Protein AF-A0A7C4J6X4-F1 (afdb_monomer)

Structure (mmCIF, N/CA/C/O backbone):
data_AF-A0A7C4J6X4-F1
#
_entry.id   AF-A0A7C4J6X4-F1
#
loop_
_atom_site.group_PDB
_atom_site.id
_atom_site.type_symbol
_atom_site.label_atom_id
_atom_site.label_alt_id
_atom_site.label_comp_id
_atom_site.label_asym_id
_atom_site.label_entity_id
_atom_site.label_seq_id
_atom_site.pdbx_PDB_ins_code
_atom_site.Cartn_x
_atom_site.Cartn_y
_atom_site.Cartn_z
_atom_site.occupancy
_atom_site.B_iso_or_equiv
_atom_site.auth_seq_id
_atom_site.auth_comp_id
_atom_site.auth_asym_id
_atom_site.auth_atom_id
_atom_site.pdbx_PDB_model_num
ATOM 1 N N . MET A 1 1 ? 36.862 -16.140 74.277 1.00 48.12 1 MET A N 1
ATOM 2 C CA . MET A 1 1 ? 36.124 -15.724 75.495 1.00 48.12 1 MET A CA 1
ATOM 3 C C . MET A 1 1 ? 34.674 -16.189 75.385 1.00 48.12 1 MET A C 1
ATOM 5 O O . MET A 1 1 ? 34.263 -16.569 74.295 1.00 48.12 1 MET A O 1
ATOM 9 N N . LEU A 1 2 ? 33.972 -16.296 76.516 1.00 37.56 2 LEU A N 1
ATOM 10 C CA . LEU A 1 2 ? 32.759 -17.112 76.681 1.00 37.56 2 LEU A CA 1
ATOM 11 C C . LEU A 1 2 ? 31.462 -16.404 76.214 1.00 37.56 2 LEU A C 1
ATOM 13 O O . LEU A 1 2 ? 31.442 -15.190 76.043 1.00 37.56 2 LEU A O 1
ATOM 17 N N . ARG A 1 3 ? 30.404 -17.191 75.966 1.00 48.12 3 ARG A N 1
ATOM 18 C CA . ARG A 1 3 ? 29.074 -16.769 75.466 1.00 48.12 3 ARG A CA 1
ATOM 19 C C . ARG A 1 3 ? 28.122 -16.284 76.592 1.00 48.12 3 ARG A C 1
ATOM 21 O O . ARG A 1 3 ? 28.462 -16.440 77.758 1.00 48.12 3 ARG A O 1
ATOM 28 N N . LEU A 1 4 ? 26.887 -15.902 76.194 1.00 49.16 4 LEU A N 1
ATOM 29 C CA . LEU A 1 4 ? 25.691 -15.536 77.006 1.00 49.16 4 LEU A CA 1
ATOM 30 C C . LEU A 1 4 ? 25.797 -14.129 77.653 1.00 49.16 4 LEU A C 1
ATOM 32 O O . LEU A 1 4 ? 26.896 -13.705 77.964 1.00 49.16 4 LEU A O 1
ATOM 36 N N . THR A 1 5 ? 24.763 -13.310 77.910 1.00 51.22 5 THR A N 1
ATOM 37 C CA . THR A 1 5 ? 23.318 -13.210 77.547 1.00 51.22 5 THR A CA 1
ATOM 38 C C . THR A 1 5 ? 22.905 -11.717 77.748 1.00 51.22 5 THR A C 1
ATOM 40 O O . THR A 1 5 ? 23.719 -10.949 78.244 1.00 51.22 5 THR A O 1
ATOM 43 N N . SER A 1 6 ? 21.719 -11.181 77.415 1.00 45.91 6 SER A N 1
ATOM 44 C CA . SER A 1 6 ? 20.404 -11.781 77.132 1.00 45.91 6 SER A CA 1
ATOM 45 C C . SER A 1 6 ? 19.547 -10.959 76.136 1.00 45.91 6 SER A C 1
ATOM 47 O O . SER A 1 6 ? 20.017 -10.031 75.488 1.00 45.91 6 SER A O 1
ATOM 49 N N . ARG A 1 7 ? 18.270 -11.340 76.028 1.00 57.41 7 ARG A N 1
ATOM 50 C CA . ARG A 1 7 ? 17.170 -10.809 75.206 1.00 57.41 7 ARG A CA 1
ATOM 51 C C . ARG A 1 7 ? 16.476 -9.619 75.891 1.00 57.41 7 ARG A C 1
ATOM 53 O O . ARG A 1 7 ? 16.177 -9.721 77.076 1.00 57.41 7 ARG A O 1
ATOM 60 N N . TRP A 1 8 ? 16.078 -8.596 75.132 1.00 53.00 8 TRP A N 1
ATOM 61 C CA . TRP A 1 8 ? 14.917 -7.758 75.468 1.00 53.00 8 TRP A CA 1
ATOM 62 C C . TRP A 1 8 ? 13.900 -7.823 74.328 1.00 53.00 8 TRP A C 1
ATOM 64 O O . TRP A 1 8 ? 14.254 -7.709 73.156 1.00 53.00 8 TRP A O 1
ATOM 74 N N . LEU A 1 9 ? 12.640 -8.071 74.687 1.00 55.97 9 LEU A N 1
ATOM 75 C CA . LEU A 1 9 ? 11.499 -8.022 73.777 1.00 55.97 9 LEU A CA 1
ATOM 76 C C . LEU A 1 9 ? 11.205 -6.558 73.428 1.00 55.97 9 LEU A C 1
ATOM 78 O O . LEU A 1 9 ? 11.027 -5.746 74.333 1.00 55.97 9 LEU A O 1
ATOM 82 N N . ALA A 1 10 ? 11.062 -6.252 72.141 1.00 55.88 10 ALA A N 1
ATOM 83 C CA . ALA A 1 10 ? 10.363 -5.060 71.675 1.00 55.88 10 ALA A CA 1
ATOM 84 C C . ALA A 1 10 ? 9.203 -5.504 70.776 1.00 55.88 10 ALA A C 1
ATOM 86 O O . ALA A 1 10 ? 9.362 -6.360 69.905 1.00 55.88 10 ALA A O 1
ATOM 87 N N . LEU A 1 11 ? 8.018 -4.984 71.089 1.00 53.00 11 LEU A N 1
ATOM 88 C CA . LEU A 1 11 ? 6.724 -5.445 70.595 1.00 53.00 11 LEU A CA 1
ATOM 89 C C . LEU A 1 11 ? 6.493 -5.037 69.128 1.00 53.00 1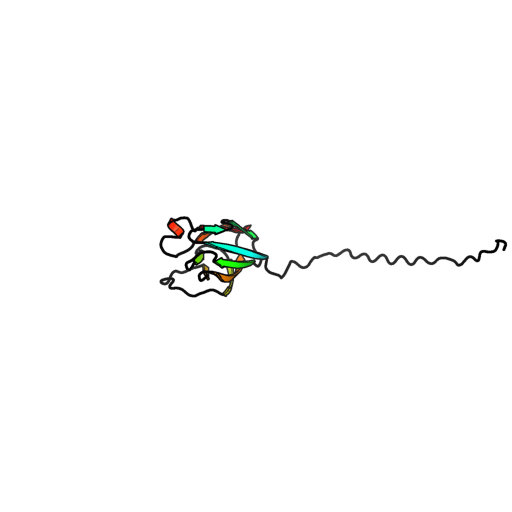1 LEU A C 1
ATOM 91 O O . LEU A 1 11 ? 7.015 -4.027 68.663 1.00 53.00 11 LEU A O 1
ATOM 95 N N . ALA A 1 12 ? 5.702 -5.825 68.402 1.00 53.97 12 ALA A N 1
ATOM 96 C CA . ALA A 1 12 ? 5.418 -5.591 66.990 1.00 53.97 12 ALA A CA 1
ATOM 97 C C . ALA A 1 12 ? 4.494 -4.385 66.743 1.00 53.97 12 ALA A C 1
ATOM 99 O O . ALA A 1 12 ? 3.557 -4.150 67.503 1.00 53.97 12 ALA A O 1
ATOM 100 N N . LEU A 1 13 ? 4.653 -3.750 65.577 1.00 49.59 13 LEU A N 1
ATOM 101 C CA . LEU A 1 13 ? 3.512 -3.225 64.828 1.00 49.59 13 LEU A CA 1
ATOM 102 C C . LEU A 1 13 ? 3.733 -3.432 63.323 1.00 49.59 13 LEU A C 1
ATOM 104 O O . LEU A 1 13 ? 4.423 -2.663 62.658 1.00 49.59 13 LEU A O 1
ATOM 108 N N . VAL A 1 14 ? 3.144 -4.501 62.785 1.00 55.88 14 VAL A N 1
ATOM 109 C CA . VAL A 1 14 ? 3.072 -4.728 61.337 1.00 55.88 14 VAL A CA 1
ATOM 110 C C . VAL A 1 14 ? 1.959 -3.842 60.785 1.00 55.88 14 VAL A C 1
ATOM 112 O O . VAL A 1 14 ? 0.784 -4.181 60.898 1.00 55.88 14 VAL A O 1
ATOM 115 N N . VAL A 1 15 ? 2.317 -2.708 60.182 1.00 56.66 15 VAL A N 1
ATOM 116 C CA . VAL A 1 15 ? 1.369 -1.907 59.397 1.00 56.66 15 VAL A CA 1
ATOM 117 C C . VAL A 1 15 ? 1.366 -2.443 57.968 1.00 56.66 15 VAL A C 1
ATOM 119 O O . VAL A 1 15 ? 2.163 -2.038 57.124 1.00 56.66 15 VAL A O 1
ATOM 122 N N . ALA A 1 16 ? 0.473 -3.396 57.707 1.00 56.38 16 ALA A N 1
ATOM 123 C CA . ALA A 1 16 ? 0.231 -3.909 56.367 1.00 56.38 16 ALA A CA 1
ATOM 124 C C . ALA A 1 16 ? -0.536 -2.866 55.535 1.00 56.38 16 ALA A C 1
ATOM 126 O O . ALA A 1 16 ? -1.764 -2.820 55.554 1.00 56.38 16 ALA A O 1
ATOM 127 N N . PHE A 1 17 ? 0.188 -2.027 54.789 1.00 55.72 17 PHE A N 1
ATOM 128 C CA . PHE A 1 17 ? -0.412 -1.154 53.778 1.00 55.72 17 PHE A CA 1
ATOM 129 C C . PHE A 1 17 ? -0.794 -1.976 52.539 1.00 55.72 17 PHE A C 1
ATOM 131 O O . PHE A 1 17 ? -0.039 -2.090 51.574 1.00 55.72 17 PHE A O 1
ATOM 138 N N . THR A 1 18 ? -1.988 -2.566 52.558 1.00 58.34 18 THR A N 1
ATOM 139 C CA . THR A 1 18 ? -2.586 -3.195 51.376 1.00 58.34 18 THR A CA 1
ATOM 140 C C . THR A 1 18 ? -3.087 -2.117 50.417 1.00 58.34 18 THR A C 1
ATOM 142 O O . THR A 1 18 ? -4.263 -1.751 50.444 1.00 58.34 18 THR A O 1
ATOM 145 N N . LEU A 1 19 ? -2.207 -1.598 49.553 1.00 59.91 19 LEU A N 1
ATOM 146 C CA . LEU A 1 19 ? -2.646 -0.816 48.397 1.00 59.91 19 LEU A CA 1
ATOM 147 C C . LEU A 1 19 ? -3.357 -1.750 47.413 1.00 59.91 19 LEU A C 1
ATOM 149 O O . LEU A 1 19 ? -2.733 -2.412 46.585 1.00 59.91 19 LEU A O 1
ATOM 153 N N . ALA A 1 20 ? -4.685 -1.776 47.499 1.00 63.91 20 ALA A N 1
ATOM 154 C CA . ALA A 1 20 ? -5.549 -2.381 46.499 1.00 63.91 20 ALA A CA 1
ATOM 155 C C . ALA A 1 20 ? -5.539 -1.533 45.212 1.00 63.91 20 ALA A C 1
ATOM 157 O O . ALA A 1 20 ? -6.487 -0.810 44.918 1.00 63.91 20 ALA A O 1
ATOM 158 N N . ALA A 1 21 ? -4.463 -1.630 44.430 1.00 52.66 21 ALA A N 1
ATOM 159 C CA . ALA A 1 21 ? -4.368 -1.059 43.087 1.00 52.66 21 ALA A CA 1
ATOM 160 C C . ALA A 1 21 ? -5.137 -1.925 42.065 1.00 52.66 21 ALA A C 1
ATOM 162 O O . ALA A 1 21 ? -4.578 -2.416 41.086 1.00 52.66 21 ALA A O 1
ATOM 163 N N . CYS A 1 22 ? -6.431 -2.147 42.312 1.00 64.69 22 CYS A N 1
ATOM 164 C CA . CYS A 1 22 ? -7.330 -2.789 41.360 1.00 64.69 22 CYS A CA 1
ATOM 165 C C . CYS A 1 22 ? -8.032 -1.700 40.541 1.00 64.69 22 CYS A C 1
ATOM 167 O O . CYS A 1 22 ? -8.857 -0.957 41.064 1.00 64.69 22 CYS A O 1
ATOM 169 N N . GLY A 1 23 ? -7.653 -1.569 39.272 1.00 58.50 23 GLY A N 1
ATOM 170 C CA . GLY A 1 23 ? -8.130 -0.480 38.411 1.00 58.50 23 GLY A CA 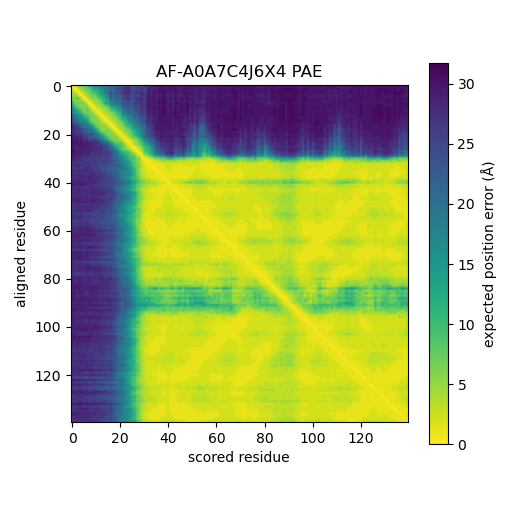1
ATOM 171 C C . GLY A 1 23 ? -7.287 -0.297 37.153 1.00 58.50 23 GLY A C 1
ATOM 172 O O . GLY A 1 23 ? -7.103 0.824 36.691 1.00 58.50 23 GLY A O 1
ATOM 173 N N . GLY A 1 24 ? -6.732 -1.392 36.625 1.00 54.22 24 GLY A N 1
ATOM 174 C CA . GLY A 1 24 ? -5.904 -1.395 35.423 1.00 54.22 24 GLY A CA 1
ATOM 175 C C . GLY A 1 24 ? -6.715 -1.184 34.147 1.00 54.22 24 GLY A C 1
ATOM 176 O O . GLY A 1 24 ? -6.748 -2.066 33.295 1.00 54.22 24 GLY A O 1
ATOM 177 N N . SER A 1 25 ? -7.321 -0.007 33.986 1.00 5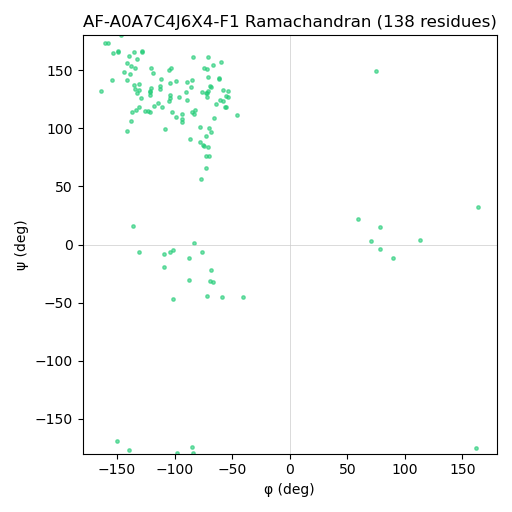9.62 25 SER A N 1
ATOM 178 C CA . SER A 1 25 ? -7.605 0.527 32.655 1.00 59.62 25 SER A CA 1
ATOM 179 C C . SER A 1 25 ? -6.269 0.939 32.048 1.00 59.62 25 SER A C 1
ATOM 181 O O . SER A 1 25 ? -5.855 2.092 32.163 1.00 59.62 25 SER A O 1
ATOM 183 N N . ALA A 1 26 ? -5.560 -0.024 31.454 1.00 55.69 26 ALA A N 1
ATOM 184 C CA . ALA A 1 26 ? -4.406 0.289 30.627 1.00 55.69 26 ALA A CA 1
ATOM 185 C C . ALA A 1 26 ? -4.861 1.309 29.567 1.00 55.69 26 ALA A C 1
ATOM 187 O O . ALA A 1 26 ? -5.876 1.056 28.907 1.00 55.69 26 ALA A O 1
ATOM 188 N N . PRO A 1 27 ? -4.185 2.463 29.415 1.00 50.81 27 PRO A N 1
ATOM 189 C CA . PRO A 1 27 ? -4.539 3.394 28.358 1.00 50.81 27 PRO A CA 1
ATOM 190 C C . PRO A 1 27 ? -4.428 2.649 27.028 1.00 50.81 27 PRO A C 1
ATOM 192 O O . PRO A 1 27 ? -3.383 2.075 26.719 1.00 50.81 27 PRO A O 1
ATOM 195 N N . SER A 1 28 ? -5.521 2.628 26.262 1.00 57.94 28 SER A N 1
ATOM 196 C CA . SER A 1 28 ? -5.492 2.122 24.892 1.00 57.94 28 SER A CA 1
ATOM 197 C C . SER A 1 28 ? -4.411 2.895 24.149 1.00 57.94 28 SER A C 1
ATOM 199 O O . SER A 1 28 ? -4.508 4.118 24.076 1.00 57.94 28 SER A O 1
ATOM 201 N N . SER A 1 29 ? -3.383 2.191 23.664 1.00 55.97 29 SER A N 1
ATOM 202 C CA . SER A 1 29 ? -2.176 2.790 23.087 1.00 55.97 29 SER A CA 1
ATOM 203 C C . SER A 1 29 ? -2.516 3.921 22.118 1.00 55.97 29 SER A C 1
ATOM 205 O O . SER A 1 29 ? -3.053 3.673 21.040 1.00 55.97 29 SER A O 1
ATOM 207 N N . THR A 1 30 ? -2.188 5.155 22.507 1.00 70.44 30 THR A N 1
ATOM 208 C CA . THR A 1 30 ? -2.272 6.333 21.630 1.00 70.44 30 THR A CA 1
ATOM 209 C C . THR A 1 30 ? -1.225 6.265 20.515 1.00 70.44 30 THR A C 1
ATOM 211 O O . THR A 1 30 ? -1.389 6.900 19.478 1.00 70.44 30 THR A O 1
ATOM 214 N N . GLU A 1 31 ? -0.152 5.494 20.716 1.00 83.88 31 GLU A N 1
ATOM 215 C CA . GLU A 1 31 ? 0.919 5.320 19.739 1.00 83.88 31 GLU A CA 1
ATOM 216 C C . GLU A 1 31 ? 0.458 4.439 18.557 1.00 83.88 31 GLU A C 1
ATOM 218 O O . GLU A 1 31 ? -0.099 3.356 18.793 1.00 83.88 31 GLU A O 1
ATOM 223 N N . PRO A 1 32 ? 0.681 4.868 17.295 1.00 92.50 32 PRO A N 1
ATOM 224 C CA . PRO A 1 32 ? 0.330 4.089 16.114 1.00 92.50 32 PRO A CA 1
ATOM 225 C C . PRO A 1 32 ? 1.054 2.744 16.031 1.00 92.50 32 PRO A C 1
ATOM 227 O O . PRO A 1 32 ? 2.253 2.627 16.295 1.00 92.50 32 PRO A O 1
ATOM 230 N N . LYS A 1 33 ? 0.351 1.718 15.541 1.00 95.69 33 LYS A N 1
ATOM 231 C CA . LYS A 1 33 ? 0.978 0.450 15.159 1.00 95.69 33 LYS A CA 1
ATOM 232 C C . LYS A 1 33 ? 1.906 0.701 13.972 1.00 95.69 33 LYS A C 1
ATOM 234 O O . LYS A 1 33 ? 1.436 0.911 12.856 1.00 95.69 33 LYS A O 1
ATOM 239 N N . THR A 1 34 ? 3.214 0.635 14.199 1.00 97.88 34 THR A N 1
ATOM 240 C CA . THR A 1 34 ? 4.192 0.722 13.110 1.00 97.88 34 THR A CA 1
ATOM 241 C C . THR A 1 34 ? 4.254 -0.597 12.339 1.00 97.88 34 THR A C 1
ATOM 243 O O . THR A 1 34 ? 4.364 -1.672 12.931 1.00 97.88 34 THR A O 1
ATOM 246 N N . ILE A 1 35 ? 4.191 -0.521 11.011 1.00 98.19 35 ILE A N 1
ATOM 247 C CA . ILE A 1 35 ? 4.314 -1.654 10.086 1.00 98.19 35 ILE A CA 1
ATOM 248 C C . ILE A 1 35 ? 5.358 -1.269 9.042 1.00 98.19 35 ILE A C 1
ATOM 250 O O . ILE A 1 35 ? 5.233 -0.223 8.420 1.00 98.19 35 ILE A O 1
ATOM 254 N N . THR A 1 36 ? 6.392 -2.089 8.846 1.00 98.56 36 THR A N 1
ATOM 255 C CA . THR A 1 36 ? 7.335 -1.898 7.733 1.00 98.56 36 THR A CA 1
ATOM 256 C C . THR A 1 36 ? 6.923 -2.781 6.565 1.00 98.56 36 THR A C 1
ATOM 258 O O . THR A 1 36 ? 6.767 -3.989 6.737 1.00 98.56 36 THR A O 1
ATOM 261 N N . LEU A 1 37 ? 6.773 -2.168 5.397 1.00 98.56 37 LEU A N 1
ATOM 262 C CA . LEU A 1 37 ? 6.532 -2.814 4.116 1.00 98.56 37 LEU A CA 1
ATOM 263 C C . LEU A 1 37 ? 7.789 -2.632 3.265 1.00 98.56 37 LEU A C 1
ATOM 265 O O . LEU A 1 37 ? 8.189 -1.500 2.997 1.00 98.56 37 LEU A O 1
ATOM 269 N N . ALA A 1 38 ? 8.436 -3.725 2.874 1.00 98.56 38 ALA A N 1
ATOM 270 C CA . ALA A 1 38 ? 9.519 -3.683 1.900 1.00 98.56 38 ALA A CA 1
ATOM 271 C C . ALA A 1 38 ? 8.938 -3.744 0.483 1.00 98.56 38 ALA A C 1
ATOM 273 O O . ALA A 1 38 ? 8.038 -4.540 0.212 1.00 98.56 38 ALA A O 1
ATOM 274 N N . LEU A 1 39 ? 9.455 -2.894 -0.398 1.00 98.44 39 LEU A N 1
ATOM 275 C CA . LEU A 1 39 ? 9.125 -2.828 -1.816 1.00 98.44 39 LEU A CA 1
ATOM 276 C C . LEU A 1 39 ? 10.371 -3.257 -2.597 1.00 98.44 39 LEU A C 1
ATOM 278 O O . LEU A 1 39 ? 11.486 -2.841 -2.266 1.00 98.44 39 LEU A O 1
ATOM 282 N N . ASN A 1 40 ? 10.190 -4.087 -3.614 1.00 95.06 40 ASN A N 1
ATOM 283 C CA . ASN A 1 40 ? 11.191 -4.364 -4.643 1.00 95.06 40 ASN A CA 1
ATOM 284 C C . ASN A 1 40 ? 10.495 -4.436 -6.007 1.00 95.06 40 ASN A C 1
ATOM 286 O O . ASN A 1 40 ? 9.280 -4.247 -6.081 1.00 95.06 40 ASN A O 1
ATOM 290 N N . GLU A 1 41 ? 11.261 -4.751 -7.052 1.00 92.44 41 GLU A N 1
ATOM 291 C CA . GLU A 1 41 ? 10.882 -4.628 -8.459 1.00 92.44 41 GLU A CA 1
ATOM 292 C C . GLU A 1 41 ? 9.438 -5.052 -8.761 1.00 92.44 41 GLU A C 1
ATOM 294 O O . GLU A 1 41 ? 8.736 -4.317 -9.451 1.00 92.44 41 GLU A O 1
ATOM 299 N N . PHE A 1 42 ? 8.976 -6.187 -8.219 1.00 97.25 42 PHE A N 1
ATOM 300 C CA . PHE A 1 42 ? 7.641 -6.732 -8.499 1.00 97.25 42 PHE A CA 1
ATOM 301 C C . PHE A 1 42 ? 6.886 -7.235 -7.258 1.00 97.25 42 PHE A C 1
ATOM 303 O O . PHE A 1 42 ? 5.921 -7.987 -7.396 1.00 97.25 42 PHE A O 1
ATOM 310 N N . GLN A 1 43 ? 7.305 -6.869 -6.042 1.00 97.69 43 GLN A N 1
ATOM 311 C CA . GLN A 1 43 ? 6.753 -7.458 -4.819 1.00 97.69 43 GLN A CA 1
ATOM 312 C C . GLN A 1 43 ? 6.626 -6.465 -3.657 1.00 97.69 43 GLN A C 1
ATOM 314 O O . GLN A 1 43 ? 7.461 -5.584 -3.447 1.00 97.69 43 GLN A O 1
ATOM 319 N N . PHE A 1 44 ? 5.606 -6.702 -2.833 1.00 98.62 44 PHE A N 1
ATOM 320 C CA . PHE A 1 44 ? 5.500 -6.166 -1.480 1.00 98.62 44 PHE A CA 1
ATOM 321 C C . PHE A 1 44 ? 5.820 -7.266 -0.465 1.00 98.62 44 PHE A C 1
ATOM 323 O O . PHE A 1 44 ? 5.395 -8.413 -0.629 1.00 98.62 44 PHE A O 1
ATOM 330 N N . GLN A 1 45 ? 6.556 -6.939 0.598 1.00 98.06 45 GLN A N 1
ATOM 331 C CA . GLN A 1 45 ? 6.839 -7.875 1.684 1.00 98.06 45 GLN A CA 1
ATOM 332 C C . GLN A 1 45 ? 6.609 -7.229 3.064 1.00 98.06 45 GLN A C 1
ATOM 334 O O . GLN A 1 45 ? 7.334 -6.300 3.424 1.00 98.06 45 GLN A O 1
ATOM 339 N N . PRO A 1 46 ? 5.639 -7.718 3.864 1.00 98.31 46 PRO A N 1
ATOM 340 C CA . PRO A 1 46 ? 4.700 -8.803 3.550 1.00 98.31 46 PRO A CA 1
ATOM 341 C C . PRO A 1 46 ? 3.716 -8.423 2.428 1.00 98.31 46 PRO A C 1
ATOM 343 O O . PRO A 1 46 ? 3.412 -7.250 2.246 1.00 98.31 46 PRO A O 1
ATOM 346 N N . ALA A 1 47 ? 3.196 -9.419 1.706 1.00 97.56 47 ALA A N 1
ATOM 347 C CA . ALA A 1 47 ? 2.124 -9.197 0.731 1.00 97.56 47 ALA A CA 1
ATOM 348 C C . ALA A 1 47 ? 0.791 -8.837 1.420 1.00 97.56 47 ALA A C 1
ATOM 350 O O . ALA A 1 47 ? 0.015 -8.049 0.891 1.00 97.56 47 ALA A O 1
ATOM 351 N N . ASP A 1 48 ? 0.560 -9.358 2.630 1.00 98.00 48 ASP A N 1
ATOM 352 C CA . ASP A 1 48 ? -0.640 -9.086 3.422 1.00 98.00 48 ASP A CA 1
ATOM 353 C C . ASP A 1 48 ? -0.314 -8.272 4.679 1.00 98.00 48 ASP A C 1
ATOM 355 O O . ASP A 1 48 ? 0.593 -8.597 5.452 1.00 98.00 48 ASP A O 1
ATOM 359 N N . ILE A 1 49 ? -1.113 -7.238 4.931 1.00 98.12 49 ILE A N 1
ATOM 360 C CA . ILE A 1 49 ? -1.024 -6.365 6.100 1.00 98.12 49 ILE A CA 1
ATOM 361 C C . ILE A 1 49 ? -2.320 -6.501 6.895 1.00 98.12 49 ILE A C 1
ATOM 363 O O . ILE A 1 49 ? -3.391 -6.180 6.396 1.00 98.12 49 ILE A O 1
ATOM 367 N N . THR A 1 50 ? -2.244 -6.949 8.153 1.00 98.44 50 THR A N 1
ATOM 368 C CA . THR A 1 50 ? -3.424 -7.029 9.037 1.00 98.44 50 THR A CA 1
ATOM 369 C C . THR A 1 50 ? -3.442 -5.902 10.069 1.00 98.44 50 THR A C 1
ATOM 371 O O . THR A 1 50 ? -2.481 -5.724 10.830 1.00 98.44 50 THR A O 1
ATOM 374 N N . VAL A 1 51 ? -4.563 -5.188 10.152 1.00 98.00 51 VAL A N 1
ATOM 375 C CA . VAL A 1 51 ? -4.852 -4.111 11.117 1.00 98.00 51 VAL A CA 1
ATOM 376 C C . VAL A 1 51 ? -6.267 -4.280 11.681 1.00 98.00 51 VAL A C 1
ATOM 378 O O . VAL A 1 51 ? -7.059 -5.047 11.136 1.00 98.00 51 VAL A O 1
ATOM 381 N N . ASN A 1 52 ? -6.592 -3.575 12.763 1.00 97.88 52 ASN A N 1
ATOM 382 C CA . ASN A 1 52 ? -7.949 -3.567 13.319 1.00 97.88 52 ASN A CA 1
ATOM 383 C C . ASN A 1 52 ? -8.686 -2.268 12.954 1.00 97.88 52 ASN A C 1
ATOM 385 O O . ASN A 1 52 ? -8.054 -1.212 12.833 1.00 97.88 52 ASN A O 1
ATOM 389 N N . VAL A 1 53 ? -10.017 -2.305 12.858 1.00 97.88 53 VAL A N 1
ATOM 390 C CA . VAL A 1 53 ? -10.850 -1.097 12.752 1.00 97.88 53 VAL A CA 1
ATOM 391 C C . VAL A 1 53 ? -10.529 -0.148 13.907 1.00 97.88 53 VAL A C 1
ATOM 393 O O . VAL A 1 53 ? -10.462 -0.531 15.075 1.00 97.88 53 VAL A O 1
ATOM 396 N N . GLY A 1 54 ? -10.318 1.121 13.576 1.00 96.25 54 GLY A N 1
ATOM 397 C CA . GLY A 1 54 ? -10.037 2.181 14.533 1.00 96.25 54 GLY A CA 1
ATOM 398 C C . GLY A 1 54 ? -8.600 2.228 15.065 1.00 96.25 54 GLY A C 1
ATOM 399 O O . GLY A 1 54 ? -8.278 3.174 15.787 1.00 96.25 54 GLY A O 1
ATOM 400 N N . GLN A 1 55 ? -7.729 1.283 14.701 1.00 95.25 55 GLN A N 1
ATOM 401 C CA . GLN A 1 55 ? -6.310 1.316 15.055 1.00 95.25 55 GLN A CA 1
ATOM 402 C C . GLN A 1 55 ? -5.578 2.405 14.246 1.00 95.25 55 GLN A C 1
ATOM 404 O O . GLN A 1 55 ? -5.665 2.381 13.017 1.00 95.25 55 GLN A O 1
ATOM 409 N N . PRO A 1 56 ? -4.841 3.337 14.885 1.00 96.31 56 PRO A N 1
ATOM 410 C CA . PRO A 1 56 ? -3.883 4.187 14.185 1.00 96.31 56 PRO A CA 1
ATOM 411 C C . PRO A 1 56 ? -2.693 3.339 13.719 1.00 96.31 56 PRO A C 1
ATOM 413 O O . PRO A 1 56 ? -2.188 2.499 14.471 1.00 96.31 56 PRO A O 1
ATOM 416 N N . VAL A 1 57 ? -2.248 3.546 12.484 1.00 97.50 57 VAL A N 1
ATOM 417 C CA . VAL A 1 57 ? -1.197 2.764 11.822 1.00 97.50 57 VAL A CA 1
ATOM 418 C C . VAL A 1 57 ? -0.184 3.717 11.205 1.00 97.50 57 VAL A C 1
ATOM 420 O O . VAL A 1 57 ? -0.579 4.641 10.503 1.00 97.50 57 VAL A O 1
ATOM 423 N N . LYS A 1 58 ? 1.108 3.451 11.424 1.00 97.62 58 LYS A N 1
ATOM 424 C CA . LYS A 1 58 ? 2.227 4.089 10.718 1.00 97.62 58 LYS A CA 1
ATOM 425 C C . LYS A 1 58 ? 2.845 3.065 9.770 1.00 97.62 58 LYS A C 1
ATOM 427 O O . LYS A 1 58 ? 3.604 2.191 10.195 1.00 97.62 58 LYS A O 1
ATOM 432 N N . LEU A 1 59 ? 2.491 3.135 8.495 1.00 98.31 59 LEU A N 1
ATOM 433 C CA . LEU A 1 59 ? 3.052 2.294 7.446 1.00 98.31 59 LEU A CA 1
ATOM 434 C C . LEU A 1 59 ? 4.348 2.930 6.934 1.00 98.31 59 LEU A C 1
ATOM 436 O O . LEU A 1 59 ? 4.326 4.011 6.358 1.00 98.31 59 LEU A O 1
ATOM 440 N N . VAL A 1 60 ? 5.474 2.259 7.158 1.00 98.44 60 VAL A N 1
ATOM 441 C CA . VAL A 1 60 ? 6.797 2.649 6.660 1.00 98.44 60 VAL A CA 1
ATOM 442 C C . VAL A 1 60 ? 7.090 1.834 5.410 1.00 98.44 60 VAL A C 1
ATOM 444 O O . VAL A 1 60 ? 7.318 0.627 5.493 1.00 98.44 60 VAL A O 1
ATOM 447 N N . LEU A 1 61 ? 7.091 2.493 4.260 1.00 98.62 61 LEU A N 1
ATOM 448 C CA . LEU A 1 61 ? 7.406 1.900 2.969 1.00 98.62 61 LEU A CA 1
ATOM 449 C C . LEU A 1 61 ? 8.912 2.029 2.742 1.00 98.62 61 LEU A C 1
ATOM 451 O O . LEU A 1 61 ? 9.443 3.132 2.830 1.00 98.62 61 LEU A O 1
ATOM 455 N N . LYS A 1 62 ? 9.613 0.922 2.492 1.00 98.62 62 LYS A N 1
ATOM 456 C CA . LYS A 1 62 ? 11.064 0.903 2.255 1.00 98.62 62 LYS A CA 1
ATOM 457 C C . LYS A 1 62 ? 11.362 0.304 0.899 1.00 98.62 62 LYS A C 1
ATOM 459 O O . LYS A 1 62 ? 11.133 -0.888 0.695 1.00 98.62 62 LYS A O 1
ATOM 464 N N . ASN A 1 63 ? 11.898 1.109 -0.006 1.00 98.44 63 ASN A N 1
ATOM 465 C CA . ASN A 1 63 ? 12.278 0.639 -1.322 1.00 98.44 63 ASN A CA 1
ATOM 466 C C . ASN A 1 63 ? 13.669 -0.004 -1.265 1.00 98.44 63 ASN A C 1
ATOM 468 O O . ASN A 1 63 ? 14.677 0.654 -1.013 1.00 98.44 63 ASN A O 1
ATOM 472 N N . THR A 1 64 ? 13.695 -1.317 -1.468 1.00 97.44 64 THR A N 1
ATOM 473 C CA . THR A 1 64 ? 14.904 -2.148 -1.553 1.00 97.44 64 THR A CA 1
ATOM 474 C C . THR A 1 64 ? 15.287 -2.488 -2.995 1.00 97.44 64 THR A C 1
ATOM 476 O O . THR A 1 64 ? 16.327 -3.108 -3.210 1.00 97.44 64 THR A O 1
ATOM 479 N N . GLY A 1 65 ? 14.457 -2.082 -3.960 1.00 96.19 65 GLY A N 1
ATOM 480 C CA . GLY A 1 65 ? 14.694 -2.214 -5.390 1.00 96.19 65 GLY A CA 1
ATOM 481 C C . GLY A 1 65 ? 15.521 -1.067 -5.976 1.00 96.19 65 GLY A C 1
ATOM 482 O O . GLY A 1 65 ? 16.036 -0.184 -5.285 1.00 96.19 65 GLY A O 1
ATOM 483 N N . THR A 1 66 ? 15.648 -1.109 -7.296 1.00 96.62 66 THR A N 1
ATOM 484 C CA . THR A 1 66 ? 16.517 -0.255 -8.119 1.00 96.62 66 THR A CA 1
ATOM 485 C C . THR A 1 66 ? 15.776 0.849 -8.877 1.00 96.62 66 THR A C 1
ATOM 487 O O . THR A 1 66 ? 16.414 1.716 -9.475 1.00 96.62 66 THR A O 1
ATOM 490 N N . VAL A 1 67 ? 14.443 0.848 -8.830 1.00 96.44 67 VAL A N 1
ATOM 491 C CA . VAL A 1 67 ? 13.554 1.829 -9.472 1.00 96.44 67 VAL A CA 1
ATOM 492 C C . VAL A 1 67 ? 12.564 2.394 -8.454 1.00 96.44 67 VAL A C 1
ATOM 494 O O . VAL A 1 67 ? 12.419 1.839 -7.367 1.00 96.44 67 VAL A O 1
ATOM 497 N N . LEU A 1 68 ? 11.887 3.498 -8.783 1.00 97.38 68 LEU A N 1
ATOM 498 C CA . LEU A 1 68 ? 10.799 4.026 -7.955 1.00 97.38 68 LEU A CA 1
ATOM 499 C C . LEU A 1 68 ? 9.661 2.999 -7.853 1.00 97.38 68 LEU A C 1
ATOM 501 O O . LEU A 1 68 ? 9.335 2.316 -8.825 1.00 97.38 68 LEU A O 1
ATOM 505 N N . HIS A 1 69 ? 9.046 2.923 -6.676 1.00 98.31 69 HIS A N 1
ATOM 506 C CA . HIS A 1 69 ? 7.839 2.139 -6.431 1.00 98.31 69 HIS A CA 1
ATOM 507 C C . HIS A 1 69 ? 6.829 2.945 -5.637 1.00 98.31 69 HIS A C 1
ATOM 509 O O . HIS A 1 69 ? 7.205 3.780 -4.818 1.00 98.31 69 HIS A O 1
ATOM 515 N N . ASP A 1 70 ? 5.556 2.634 -5.819 1.00 97.12 70 ASP A N 1
ATOM 516 C CA . ASP A 1 70 ? 4.467 3.245 -5.081 1.00 97.12 70 ASP A CA 1
ATOM 517 C C . ASP A 1 70 ? 3.539 2.211 -4.443 1.00 97.12 70 ASP A C 1
ATOM 519 O O . ASP A 1 70 ? 3.575 1.007 -4.714 1.00 97.12 70 ASP A O 1
ATOM 523 N N . PHE A 1 71 ? 2.712 2.715 -3.541 1.00 97.81 71 PHE A N 1
ATOM 524 C CA . PHE A 1 71 ? 1.628 2.000 -2.897 1.00 97.81 71 PHE A CA 1
ATOM 525 C C . PHE A 1 71 ? 0.345 2.774 -3.164 1.00 97.81 71 PHE A C 1
ATOM 527 O O . PHE A 1 71 ? 0.184 3.893 -2.682 1.00 97.81 71 PHE A O 1
ATOM 534 N N . VAL A 1 72 ? -0.575 2.168 -3.910 1.00 96.69 72 VAL A N 1
ATOM 535 C CA . VAL A 1 72 ? -1.905 2.718 -4.178 1.00 96.69 72 VAL A CA 1
ATOM 536 C C . VAL A 1 72 ? -2.979 1.772 -3.690 1.00 96.69 72 VAL A C 1
ATOM 538 O O . VAL A 1 72 ? -2.951 0.584 -4.003 1.00 96.69 72 VAL A O 1
ATOM 541 N N . SER A 1 73 ? -3.985 2.323 -3.014 1.00 96.69 73 SER A N 1
ATOM 542 C CA . SER A 1 73 ? -5.300 1.697 -2.874 1.00 96.69 73 SER A CA 1
ATOM 543 C C . SER A 1 73 ? -6.397 2.705 -3.216 1.00 96.69 73 SER A C 1
ATOM 545 O O . SER A 1 73 ? -6.320 3.880 -2.850 1.00 96.69 73 SER A O 1
ATOM 547 N N . THR A 1 74 ? -7.413 2.249 -3.946 1.00 95.44 74 THR A N 1
ATOM 548 C CA . THR A 1 74 ? -8.529 3.066 -4.462 1.00 95.44 74 THR A CA 1
ATOM 549 C C . THR A 1 74 ? -9.859 2.783 -3.761 1.00 95.44 74 THR A C 1
ATOM 551 O O . THR A 1 74 ? -10.851 3.452 -4.038 1.00 95.44 74 THR A O 1
ATOM 554 N N . ASP A 1 75 ? -9.899 1.755 -2.910 1.00 94.81 75 ASP A N 1
ATOM 555 C CA . ASP A 1 75 ? -11.098 1.210 -2.267 1.00 94.81 75 ASP A CA 1
ATOM 556 C C . ASP A 1 75 ? -10.953 1.029 -0.744 1.00 94.81 75 ASP A C 1
ATOM 558 O O . ASP A 1 75 ? -11.935 0.710 -0.073 1.00 94.81 75 ASP A O 1
ATOM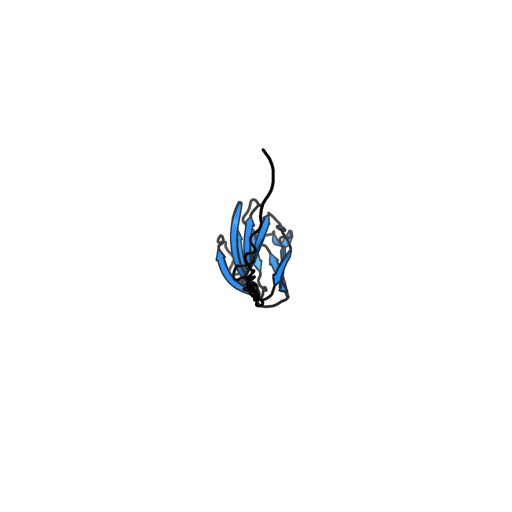 562 N N . ALA A 1 76 ? -9.762 1.249 -0.177 1.00 95.88 76 ALA A N 1
ATOM 563 C CA . ALA A 1 76 ? -9.523 1.105 1.255 1.00 95.88 76 ALA A CA 1
ATOM 564 C C . ALA A 1 76 ? -10.327 2.101 2.100 1.00 95.88 76 ALA A C 1
ATOM 566 O O . ALA A 1 76 ? -10.150 3.315 2.014 1.00 95.88 76 ALA A O 1
ATOM 567 N N . MET A 1 77 ? -11.164 1.583 2.999 1.00 96.56 77 MET A N 1
ATOM 568 C CA . MET A 1 77 ? -11.934 2.402 3.936 1.00 96.56 77 MET A CA 1
ATOM 569 C C . MET A 1 77 ? -11.039 2.878 5.088 1.00 96.56 77 MET A C 1
ATOM 571 O O . MET A 1 77 ? -10.918 2.227 6.131 1.00 96.56 77 MET A O 1
ATOM 575 N N . VAL A 1 78 ? -10.382 4.020 4.883 1.00 96.75 78 VAL A N 1
ATOM 576 C CA . VAL A 1 78 ? -9.457 4.643 5.839 1.00 96.75 78 VAL A CA 1
ATOM 577 C C . VAL A 1 78 ? -9.729 6.138 6.006 1.00 96.75 78 VAL A C 1
ATOM 579 O O . VAL A 1 78 ? -10.304 6.797 5.144 1.00 96.75 78 VAL A O 1
ATOM 582 N N . THR A 1 79 ? -9.257 6.696 7.115 1.00 96.06 79 THR A N 1
ATOM 583 C CA . THR A 1 79 ? -8.909 8.114 7.222 1.00 96.06 79 THR A CA 1
ATOM 584 C C . THR A 1 79 ? -7.392 8.213 7.143 1.00 96.06 79 THR A C 1
ATOM 586 O O . THR A 1 79 ? -6.712 7.705 8.038 1.00 96.06 79 THR A O 1
ATOM 589 N N . VAL A 1 80 ? -6.863 8.832 6.086 1.00 93.88 80 VAL A N 1
ATOM 590 C CA . VAL A 1 80 ? -5.446 9.223 6.026 1.00 93.88 80 VAL A CA 1
ATOM 591 C C . VAL A 1 80 ? -5.238 10.383 7.000 1.00 93.88 80 VAL A C 1
ATOM 593 O O . VAL A 1 80 ? -6.052 11.304 7.063 1.00 93.88 80 VAL A O 1
ATOM 596 N N . ILE A 1 81 ? -4.193 10.280 7.812 1.00 92.19 81 ILE A N 1
ATOM 597 C CA . ILE A 1 81 ? -3.806 11.249 8.841 1.00 92.19 81 ILE A CA 1
ATOM 598 C C . ILE A 1 81 ? -2.647 12.095 8.313 1.00 92.19 81 ILE A C 1
ATOM 600 O O . ILE A 1 81 ? -2.679 13.317 8.424 1.00 92.19 81 ILE A O 1
ATOM 604 N N . GLU A 1 82 ? -1.643 11.437 7.731 1.00 91.00 82 GLU A N 1
ATOM 605 C CA . GLU A 1 82 ? -0.407 12.057 7.263 1.00 91.00 82 GLU A CA 1
ATOM 606 C C . GLU A 1 82 ? 0.204 11.221 6.127 1.00 91.00 82 GLU A C 1
ATOM 608 O O . GLU A 1 82 ? 0.179 9.990 6.172 1.00 91.00 82 GLU A O 1
ATOM 613 N N . GLU A 1 83 ? 0.771 11.879 5.119 1.00 88.44 83 GLU A N 1
ATOM 614 C CA . GLU A 1 83 ? 1.469 11.253 3.992 1.00 88.44 83 GLU A CA 1
ATOM 615 C C . GLU A 1 83 ? 2.802 11.976 3.785 1.00 88.44 83 GLU A C 1
ATOM 617 O O . GLU A 1 83 ? 2.846 13.203 3.726 1.00 88.44 83 GLU A O 1
ATOM 622 N N . HIS A 1 84 ? 3.889 11.212 3.693 1.00 85.81 84 HIS A N 1
ATOM 623 C CA . HIS A 1 84 ? 5.224 11.704 3.366 1.00 85.81 84 HIS A CA 1
ATOM 624 C C . HIS A 1 84 ? 5.876 10.731 2.384 1.00 85.81 84 HIS A C 1
ATOM 626 O O . HIS A 1 84 ? 6.297 9.641 2.781 1.00 85.81 84 HIS A O 1
ATOM 632 N N . GLY A 1 85 ? 5.979 11.120 1.116 1.00 82.56 85 GLY A N 1
ATOM 633 C CA . GLY A 1 85 ? 6.574 10.317 0.049 1.00 82.56 85 GLY A CA 1
ATOM 634 C C . GLY A 1 85 ? 7.285 11.165 -1.000 1.00 82.56 85 GLY A C 1
ATOM 635 O O . GLY A 1 85 ? 7.335 12.389 -0.891 1.00 82.56 85 GLY A O 1
ATOM 636 N N . ALA A 1 86 ? 7.851 10.494 -2.000 1.00 81.31 86 ALA A N 1
ATOM 637 C CA . ALA A 1 86 ? 8.234 11.138 -3.250 1.00 81.31 86 ALA A CA 1
ATOM 638 C C . ALA A 1 86 ? 6.975 11.503 -4.062 1.00 81.31 86 ALA A C 1
ATOM 640 O O . ALA A 1 86 ? 5.895 10.950 -3.841 1.00 81.31 86 ALA A O 1
ATOM 641 N N . GLU A 1 87 ? 7.120 12.421 -5.013 1.00 82.00 87 GLU A N 1
ATOM 642 C CA . GLU A 1 87 ? 6.072 12.773 -5.975 1.00 82.00 87 GLU A CA 1
ATOM 643 C C . GLU A 1 87 ? 6.319 12.047 -7.307 1.00 82.00 87 GLU A C 1
ATOM 645 O O . GLU A 1 87 ? 7.457 11.973 -7.773 1.00 82.00 87 GLU A O 1
ATOM 650 N N . HIS A 1 88 ? 5.260 11.564 -7.965 1.00 81.31 88 HIS A N 1
ATOM 651 C CA . HIS A 1 88 ? 5.304 11.177 -9.379 1.00 81.31 88 HIS A CA 1
ATOM 652 C C . HIS A 1 88 ? 3.955 11.387 -10.074 1.00 81.31 88 HIS A C 1
ATOM 654 O O . HIS A 1 88 ? 2.920 11.613 -9.447 1.00 81.31 88 HIS A O 1
ATOM 660 N N . GLU A 1 89 ? 3.982 11.340 -11.404 1.00 80.50 89 GLU A N 1
ATOM 661 C CA . GLU A 1 89 ? 2.832 11.623 -12.264 1.00 80.50 89 GLU A CA 1
ATOM 662 C C . GLU A 1 89 ? 1.754 10.531 -12.179 1.00 80.50 89 GLU A C 1
ATOM 664 O O . GLU A 1 89 ? 1.831 9.502 -12.851 1.00 80.50 89 GLU A O 1
ATOM 669 N N . MET A 1 90 ? 0.696 10.791 -11.405 1.00 81.06 90 MET A N 1
ATOM 670 C CA . MET A 1 90 ? -0.458 9.887 -11.257 1.00 81.06 90 MET A CA 1
ATOM 671 C C . MET A 1 90 ? -1.513 10.020 -12.365 1.00 81.06 90 MET A C 1
ATOM 673 O O . MET A 1 90 ? -2.555 9.365 -12.309 1.00 81.06 90 MET A O 1
ATOM 677 N N . GLY A 1 91 ? -1.306 10.893 -13.358 1.00 80.31 91 GLY A N 1
ATOM 678 C CA . GLY A 1 91 ? -2.214 11.053 -14.505 1.00 80.31 91 GLY A CA 1
ATOM 679 C C . GLY A 1 91 ? -3.657 11.444 -14.145 1.00 80.31 91 GLY A C 1
ATOM 680 O O . GLY A 1 91 ? -4.575 11.177 -14.918 1.00 80.31 91 GLY A O 1
ATOM 681 N N . GLY A 1 92 ? -3.877 12.035 -12.965 1.00 78.25 92 GLY A N 1
ATOM 682 C CA . GLY A 1 92 ? -5.212 12.344 -12.439 1.00 78.25 92 GLY A CA 1
ATOM 683 C C . GLY A 1 92 ? -5.962 11.151 -11.827 1.00 78.25 92 GLY A C 1
ATOM 684 O O . GLY A 1 92 ? -7.172 11.246 -11.620 1.00 78.25 92 GLY A O 1
ATOM 685 N N . MET A 1 93 ? -5.286 10.033 -11.533 1.00 82.56 93 MET A N 1
ATOM 686 C CA . MET A 1 93 ? -5.880 8.903 -10.815 1.00 82.56 93 MET A CA 1
ATOM 687 C C . MET A 1 93 ? -6.348 9.331 -9.416 1.00 82.56 93 MET A C 1
ATOM 689 O O . MET A 1 93 ? -5.563 9.818 -8.609 1.00 82.56 93 MET A O 1
ATOM 693 N N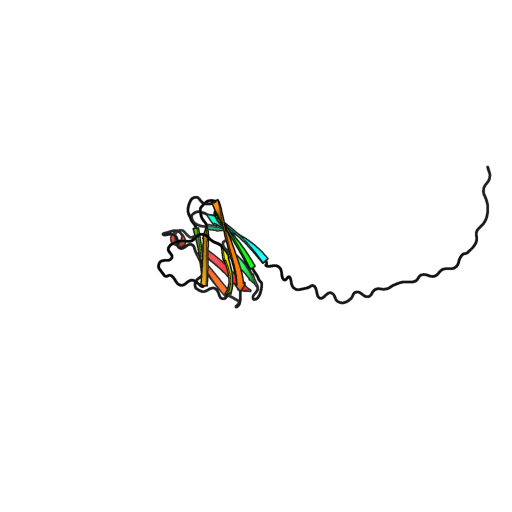 . HIS A 1 94 ? -7.628 9.106 -9.112 1.00 83.75 94 HIS A N 1
ATOM 694 C CA . HIS A 1 94 ? -8.162 9.299 -7.767 1.00 83.75 94 HIS A CA 1
ATOM 695 C C . HIS A 1 94 ? -7.866 8.070 -6.897 1.00 83.75 94 HIS A C 1
ATOM 697 O O . HIS A 1 94 ? -8.392 6.982 -7.145 1.00 83.75 94 HIS A O 1
ATOM 703 N N . THR A 1 95 ? -7.062 8.257 -5.855 1.00 89.00 95 THR A N 1
ATOM 704 C CA . THR A 1 95 ? -6.622 7.216 -4.915 1.00 89.00 95 THR A CA 1
ATOM 705 C C . THR A 1 95 ? -7.093 7.531 -3.497 1.00 89.00 95 THR A C 1
ATOM 707 O O . THR A 1 95 ? -7.159 8.694 -3.112 1.00 89.00 95 THR A O 1
ATOM 710 N N . THR A 1 96 ? -7.390 6.510 -2.692 1.00 92.06 96 THR A N 1
ATOM 711 C CA . THR A 1 96 ? -7.720 6.684 -1.263 1.00 92.06 96 THR A CA 1
ATOM 712 C C . THR A 1 96 ? -6.473 6.669 -0.384 1.00 92.06 96 THR A C 1
ATOM 714 O O . THR A 1 96 ? -6.437 7.325 0.652 1.00 92.06 96 THR A O 1
ATOM 717 N N . MET A 1 97 ? -5.447 5.935 -0.812 1.00 93.88 97 MET A N 1
ATOM 718 C CA . MET A 1 97 ? -4.086 6.002 -0.287 1.00 93.88 97 MET A CA 1
ATOM 719 C C . MET A 1 97 ? -3.116 6.018 -1.464 1.00 93.88 97 MET A C 1
ATOM 721 O O . MET A 1 97 ? -3.293 5.237 -2.402 1.00 93.88 97 MET A O 1
ATOM 725 N N . HIS A 1 98 ? -2.098 6.865 -1.381 1.00 94.94 98 HIS A N 1
ATOM 726 C CA . HIS A 1 98 ? -0.960 6.915 -2.288 1.00 94.94 98 HIS A CA 1
ATOM 727 C C . HIS A 1 98 ? 0.311 7.134 -1.458 1.00 94.94 98 HIS A C 1
ATOM 729 O O . HIS A 1 98 ? 0.251 7.764 -0.411 1.00 94.94 98 HIS A O 1
ATOM 735 N N . ALA A 1 99 ? 1.442 6.577 -1.878 1.00 95.38 99 ALA A N 1
ATOM 736 C CA . ALA A 1 99 ? 2.766 7.035 -1.465 1.00 95.38 99 ALA A CA 1
ATOM 737 C C . ALA A 1 99 ? 3.809 6.455 -2.415 1.00 95.38 99 ALA A C 1
ATOM 739 O O . ALA A 1 99 ? 3.816 5.243 -2.643 1.00 95.38 99 ALA A O 1
ATOM 740 N N . ALA A 1 100 ? 4.714 7.297 -2.905 1.00 96.62 100 ALA A N 1
ATOM 741 C CA . ALA A 1 100 ? 5.829 6.884 -3.747 1.00 96.62 100 ALA A CA 1
ATOM 742 C C . ALA A 1 100 ? 7.149 6.877 -2.978 1.00 96.62 100 ALA A C 1
ATOM 744 O O . ALA A 1 100 ? 7.352 7.675 -2.061 1.00 96.62 100 ALA A O 1
ATOM 745 N N . VAL A 1 101 ? 8.056 5.989 -3.380 1.00 98.00 101 VAL A N 1
ATOM 746 C CA . VAL A 1 101 ? 9.347 5.753 -2.737 1.00 98.00 101 VAL A CA 1
ATOM 747 C C . VAL A 1 101 ? 10.432 5.603 -3.802 1.00 98.00 101 VAL A C 1
ATOM 749 O O . VAL A 1 101 ? 10.455 4.619 -4.547 1.00 98.00 101 VAL A O 1
ATOM 752 N N . ASP A 1 102 ? 11.369 6.547 -3.845 1.00 97.75 102 ASP A N 1
ATOM 753 C CA . ASP A 1 102 ? 12.575 6.449 -4.674 1.00 97.75 102 ASP A CA 1
ATOM 754 C C . ASP A 1 102 ? 13.433 5.224 -4.318 1.00 97.75 102 ASP A C 1
ATOM 756 O O . ASP A 1 102 ? 13.390 4.710 -3.197 1.00 97.75 102 ASP A O 1
ATOM 760 N N . ALA A 1 103 ? 14.257 4.771 -5.266 1.00 97.62 103 ALA A N 1
ATOM 761 C CA . ALA A 1 103 ? 15.162 3.639 -5.071 1.00 97.62 103 ALA A CA 1
ATOM 762 C C . ALA A 1 103 ? 16.082 3.843 -3.847 1.00 97.62 103 ALA A C 1
ATOM 764 O O . ALA A 1 103 ? 16.745 4.875 -3.694 1.00 97.62 103 ALA A O 1
ATOM 765 N N . GLY A 1 104 ? 16.116 2.853 -2.950 1.00 97.50 104 GLY A N 1
ATOM 766 C CA . GLY A 1 104 ? 16.879 2.912 -1.698 1.00 97.50 104 GLY A CA 1
ATOM 767 C C . GLY A 1 104 ? 16.340 3.873 -0.626 1.00 97.50 104 GLY A C 1
ATOM 768 O O . GLY A 1 104 ? 16.981 4.007 0.417 1.00 97.50 104 GLY A O 1
ATOM 769 N N . GLN A 1 105 ? 15.207 4.549 -0.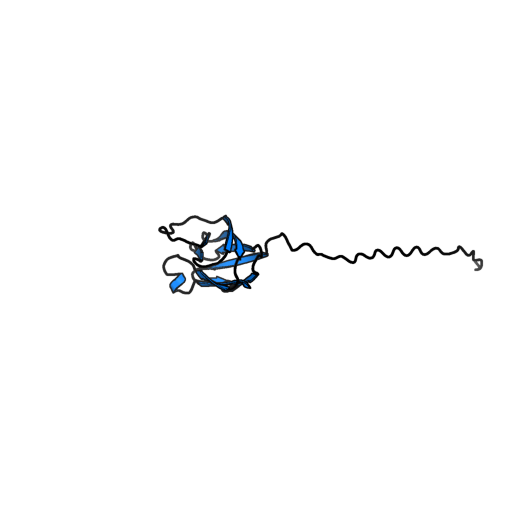854 1.00 98.06 105 GLN A N 1
ATOM 770 C CA . GLN A 1 105 ? 14.600 5.485 0.101 1.00 98.06 105 GLN A CA 1
ATOM 771 C C . GLN A 1 105 ? 13.473 4.844 0.924 1.00 98.06 105 GLN A C 1
ATOM 773 O O . GLN A 1 105 ? 13.154 3.655 0.805 1.00 98.06 105 GLN A O 1
ATOM 778 N N . GLN A 1 106 ? 12.873 5.648 1.802 1.00 98.12 106 GLN A N 1
ATOM 779 C CA . GLN A 1 106 ? 11.690 5.277 2.567 1.00 98.12 106 GLN A CA 1
ATOM 780 C C . GLN A 1 106 ? 10.676 6.420 2.637 1.00 98.12 106 GLN A C 1
ATOM 782 O O . GLN A 1 106 ? 11.048 7.593 2.618 1.00 98.12 106 GLN A O 1
ATOM 787 N N . SER A 1 107 ? 9.414 6.048 2.811 1.00 97.88 107 SER A N 1
ATOM 788 C CA . SER A 1 107 ? 8.258 6.946 2.878 1.00 97.88 107 SER A CA 1
ATOM 789 C C . SER A 1 107 ? 7.305 6.470 3.970 1.00 97.88 107 SER A C 1
ATOM 791 O O . SER A 1 107 ? 7.399 5.325 4.426 1.00 97.88 107 SER A O 1
ATOM 793 N N . THR A 1 108 ? 6.393 7.327 4.423 1.00 97.19 108 THR A N 1
ATOM 794 C CA . THR A 1 108 ? 5.444 6.979 5.486 1.00 97.19 108 THR A CA 1
ATOM 795 C C . THR A 1 108 ? 4.019 7.404 5.177 1.00 97.19 108 THR A C 1
ATOM 797 O O . THR A 1 108 ? 3.774 8.553 4.820 1.00 97.19 108 THR A O 1
ATOM 800 N N . LEU A 1 109 ? 3.089 6.483 5.418 1.00 96.38 109 LEU A N 1
ATOM 801 C CA . LEU A 1 109 ? 1.650 6.718 5.443 1.00 96.38 109 LEU A CA 1
ATOM 802 C C . LEU A 1 109 ? 1.127 6.491 6.858 1.00 96.38 109 LEU A C 1
ATOM 804 O O . LEU A 1 109 ? 1.253 5.388 7.395 1.00 96.38 109 LEU A O 1
ATOM 808 N N . GLU A 1 110 ? 0.510 7.505 7.454 1.00 96.69 110 GLU A N 1
ATOM 809 C CA . GLU A 1 110 ? -0.243 7.355 8.696 1.00 96.69 110 GLU A CA 1
ATOM 810 C C . GLU A 1 110 ? -1.737 7.363 8.406 1.00 96.69 110 GLU A C 1
ATOM 812 O O . GLU A 1 110 ? -2.264 8.275 7.770 1.00 96.69 110 GLU A O 1
ATOM 817 N N . PHE A 1 111 ? -2.439 6.330 8.865 1.00 96.94 111 PHE A N 1
ATOM 818 C CA . PHE A 1 111 ? -3.865 6.168 8.606 1.00 96.94 111 PHE A CA 1
ATOM 819 C C . PHE A 1 111 ? -4.579 5.446 9.747 1.00 96.94 111 PHE A C 1
ATOM 821 O O . PHE A 1 111 ? -3.974 4.827 10.624 1.00 96.94 111 PHE A O 1
ATOM 828 N N . LYS A 1 112 ? -5.909 5.504 9.715 1.00 97.62 112 LYS A N 1
ATOM 829 C CA . LYS A 1 112 ? -6.802 4.762 10.603 1.00 97.62 112 LYS A CA 1
ATOM 830 C C . LYS A 1 112 ? -7.876 4.077 9.771 1.00 97.62 112 LYS A C 1
ATOM 832 O O . LYS A 1 112 ? -8.656 4.752 9.104 1.00 97.62 112 LYS A O 1
ATOM 837 N N . ALA A 1 113 ? -7.928 2.748 9.806 1.00 97.50 113 ALA A N 1
ATOM 838 C CA . ALA A 1 113 ? -8.963 1.995 9.100 1.00 97.50 113 ALA A CA 1
ATOM 839 C C . ALA A 1 113 ? -10.341 2.218 9.749 1.00 97.50 113 ALA A C 1
ATOM 841 O O . ALA A 1 113 ? -10.462 2.198 10.976 1.00 97.50 113 ALA A O 1
ATOM 842 N N . THR A 1 114 ? -11.376 2.450 8.941 1.00 97.75 114 THR A N 1
ATOM 843 C CA . THR A 1 114 ? -12.721 2.834 9.407 1.00 97.75 114 THR A CA 1
ATOM 844 C C . THR A 1 114 ? -13.765 1.732 9.241 1.00 97.75 114 THR A C 1
ATOM 846 O O . THR A 1 114 ? -14.778 1.760 9.937 1.00 97.75 114 THR A O 1
ATOM 849 N N . GLN A 1 115 ? -13.516 0.739 8.383 1.00 98.12 115 GLN A N 1
ATOM 850 C CA . GLN A 1 115 ? -14.417 -0.388 8.141 1.00 98.12 115 GLN A CA 1
ATOM 851 C C . GLN A 1 115 ? -13.627 -1.690 7.951 1.00 98.12 115 GLN A C 1
ATOM 853 O O . GLN A 1 115 ? -12.553 -1.689 7.354 1.00 98.12 115 GLN A O 1
ATOM 858 N N . ALA A 1 116 ? -14.156 -2.791 8.493 1.00 98.38 116 ALA A N 1
ATOM 859 C CA . ALA A 1 116 ? -13.586 -4.124 8.326 1.00 98.38 116 ALA A CA 1
ATOM 860 C C . ALA A 1 116 ? -13.792 -4.629 6.889 1.00 98.38 116 ALA A C 1
ATOM 862 O O . ALA A 1 116 ? -14.837 -4.385 6.282 1.00 98.38 116 ALA A O 1
ATOM 863 N N . GLY A 1 117 ? -12.814 -5.359 6.358 1.00 98.25 117 GLY A N 1
ATOM 864 C CA . GLY A 1 117 ? -12.800 -5.800 4.967 1.00 98.25 117 GLY A CA 1
ATOM 865 C C . GLY A 1 117 ? -11.411 -6.229 4.503 1.00 98.25 117 GLY A C 1
ATOM 866 O O . GLY A 1 117 ? -10.458 -6.247 5.282 1.00 98.25 117 GLY A O 1
ATOM 867 N N . THR A 1 118 ? -11.302 -6.553 3.218 1.00 98.50 118 THR A N 1
ATOM 868 C CA . THR A 1 118 ? -10.026 -6.836 2.555 1.00 98.50 118 THR A CA 1
ATOM 869 C C . THR A 1 118 ? -9.924 -5.936 1.337 1.00 98.50 118 THR A C 1
ATOM 871 O O . THR A 1 118 ? -10.727 -6.064 0.415 1.00 98.50 118 THR A O 1
ATOM 874 N N . TYR A 1 119 ? -8.953 -5.030 1.351 1.00 98.25 119 TYR A N 1
ATOM 875 C CA . TYR A 1 119 ? -8.747 -4.014 0.320 1.00 98.25 119 TYR A CA 1
ATOM 876 C C . TYR A 1 119 ? -7.457 -4.309 -0.434 1.00 98.25 119 TYR A C 1
ATOM 878 O O . TYR A 1 119 ? -6.478 -4.755 0.169 1.00 98.25 119 TYR A O 1
ATOM 886 N N . THR A 1 120 ? -7.437 -4.076 -1.744 1.00 98.31 120 THR A N 1
ATOM 887 C CA . T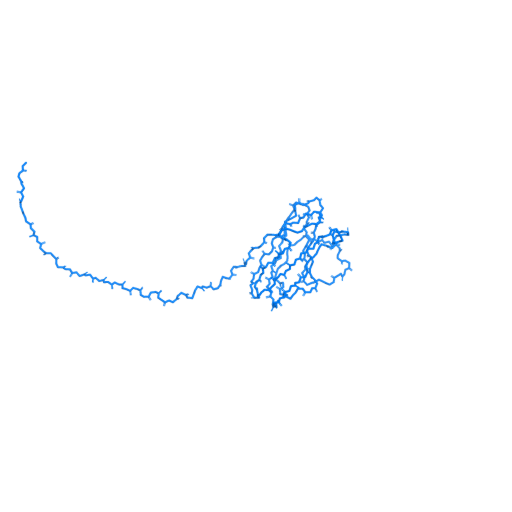HR A 1 120 ? -6.230 -4.335 -2.542 1.00 98.31 120 THR A CA 1
ATOM 888 C C . THR A 1 120 ? -5.346 -3.096 -2.558 1.00 98.31 120 THR A C 1
ATOM 890 O O . THR A 1 120 ? -5.835 -1.975 -2.715 1.00 98.31 120 THR A O 1
ATOM 893 N N . PHE A 1 121 ? -4.036 -3.301 -2.452 1.00 98.44 121 PHE A N 1
ATOM 894 C CA . PHE A 1 121 ? -3.047 -2.298 -2.825 1.00 98.44 121 PHE A CA 1
ATOM 895 C C . PHE A 1 121 ? -2.116 -2.820 -3.921 1.00 98.44 121 PHE A C 1
ATOM 897 O O . PHE A 1 121 ? -1.923 -4.029 -4.068 1.00 98.44 121 PHE A O 1
ATOM 904 N N . TYR A 1 122 ? -1.577 -1.918 -4.735 1.00 98.12 122 TYR A N 1
ATOM 905 C CA . TYR A 1 122 ? -0.696 -2.251 -5.854 1.00 98.12 122 TYR A CA 1
ATOM 906 C C . TYR A 1 122 ? 0.258 -1.100 -6.199 1.00 98.12 122 TYR A C 1
ATOM 908 O O . TYR A 1 122 ? 0.050 0.033 -5.770 1.00 98.12 122 TYR A O 1
ATOM 916 N N . CYS A 1 123 ? 1.292 -1.414 -6.978 1.00 97.38 123 CYS A N 1
ATOM 917 C CA . CYS A 1 123 ? 2.213 -0.450 -7.585 1.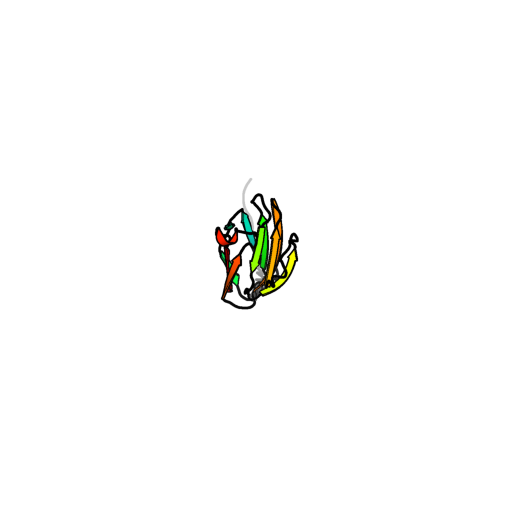00 97.38 123 CYS A CA 1
ATOM 918 C C . CYS A 1 123 ? 1.673 -0.029 -8.966 1.00 97.38 123 CYS A C 1
ATOM 920 O O . CYS A 1 123 ? 1.264 -0.891 -9.750 1.00 97.38 123 CYS A O 1
ATOM 922 N N . THR A 1 124 ? 1.614 1.270 -9.262 1.00 96.00 124 THR A N 1
ATOM 923 C CA . THR A 1 124 ? 1.102 1.825 -10.530 1.00 96.00 124 THR A CA 1
ATOM 924 C C . THR A 1 124 ? 2.156 1.927 -11.628 1.00 96.00 124 THR A C 1
ATOM 926 O O . THR A 1 124 ? 1.799 2.132 -12.790 1.00 96.00 124 THR A O 1
ATOM 929 N N . ILE A 1 125 ? 3.438 1.742 -11.295 1.00 94.56 125 ILE A N 1
ATOM 930 C CA . ILE A 1 125 ? 4.532 1.763 -12.271 1.00 94.56 125 ILE A CA 1
ATOM 931 C C . ILE A 1 125 ? 4.293 0.703 -13.355 1.00 94.56 125 ILE A C 1
ATOM 933 O O . ILE A 1 125 ? 3.928 -0.441 -13.078 1.00 94.56 125 ILE A O 1
ATOM 937 N N . ALA A 1 126 ? 4.455 1.110 -14.616 1.00 94.06 126 ALA A N 1
ATOM 938 C CA . ALA A 1 126 ? 3.965 0.367 -15.773 1.00 94.06 126 ALA A CA 1
ATOM 939 C C . ALA A 1 126 ? 4.505 -1.075 -15.832 1.00 94.06 126 ALA A C 1
ATOM 941 O O . ALA A 1 126 ? 5.708 -1.293 -15.959 1.00 94.06 126 ALA A O 1
ATOM 942 N N . GLY A 1 127 ? 3.604 -2.061 -15.773 1.00 95.31 127 GLY A N 1
ATOM 943 C CA . GLY A 1 127 ? 3.936 -3.487 -15.793 1.00 95.31 127 GLY A CA 1
ATOM 944 C C . GLY A 1 127 ? 4.175 -4.114 -14.415 1.00 95.31 127 GLY A C 1
ATOM 945 O O . GLY A 1 127 ? 4.228 -5.339 -14.323 1.00 95.31 127 GLY A O 1
ATOM 946 N N . HIS A 1 128 ? 4.304 -3.331 -13.338 1.00 97.44 128 HIS A N 1
ATOM 947 C CA . HIS A 1 128 ? 4.623 -3.865 -12.009 1.00 97.44 128 HIS A CA 1
ATOM 948 C C . HIS A 1 128 ? 3.432 -4.616 -11.412 1.00 97.44 128 HIS A C 1
ATOM 950 O O . HIS A 1 128 ? 3.589 -5.735 -10.919 1.00 97.44 128 HIS A O 1
ATOM 956 N N . LYS A 1 129 ? 2.224 -4.048 -11.510 1.00 96.56 129 LYS A N 1
ATOM 957 C CA . LYS A 1 129 ? 0.979 -4.716 -11.106 1.00 96.56 129 LYS A CA 1
ATOM 958 C C . LYS A 1 129 ? 0.771 -6.021 -11.873 1.00 96.56 129 LYS A C 1
ATOM 960 O O . LYS A 1 129 ? 0.455 -7.043 -11.270 1.00 96.56 129 LYS A O 1
ATOM 965 N N . GLU A 1 130 ? 0.979 -5.993 -13.186 1.00 97.06 130 GLU A N 1
ATOM 966 C CA . GLU A 1 130 ? 0.822 -7.138 -14.088 1.00 97.06 130 GLU A CA 1
ATOM 967 C C . GLU A 1 130 ? 1.858 -8.238 -13.809 1.00 97.06 130 GLU A C 1
ATOM 969 O O . GLU A 1 130 ? 1.549 -9.420 -13.946 1.00 97.06 130 GLU A O 1
ATOM 974 N N . ALA A 1 131 ? 3.061 -7.861 -13.363 1.00 97.44 131 ALA A N 1
ATOM 975 C CA . ALA A 1 131 ? 4.102 -8.773 -12.892 1.00 97.44 131 ALA A CA 1
ATOM 976 C C . ALA A 1 131 ? 3.846 -9.343 -11.480 1.00 97.44 131 ALA A C 1
ATOM 978 O O . ALA A 1 131 ? 4.578 -10.232 -11.045 1.00 97.44 131 ALA A O 1
ATOM 979 N N . GLY A 1 132 ? 2.806 -8.875 -10.778 1.00 96.25 132 GLY A N 1
ATOM 980 C CA . GLY A 1 132 ? 2.376 -9.397 -9.479 1.00 96.25 132 GLY A CA 1
ATOM 981 C C . GLY A 1 132 ? 2.544 -8.446 -8.293 1.00 96.25 132 GLY A C 1
ATOM 982 O O . GLY A 1 132 ? 2.223 -8.853 -7.175 1.00 96.25 132 GLY A O 1
ATOM 983 N N . MET A 1 133 ? 2.977 -7.194 -8.502 1.00 98.50 133 MET A N 1
ATOM 984 C CA . MET A 1 133 ? 3.202 -6.206 -7.436 1.00 98.50 133 MET A CA 1
ATOM 985 C C . MET A 1 133 ? 1.881 -5.692 -6.852 1.00 98.50 133 MET A C 1
ATOM 987 O O . MET A 1 133 ? 1.396 -4.594 -7.140 1.00 98.50 133 MET A O 1
ATOM 991 N N . THR A 1 134 ? 1.288 -6.549 -6.030 1.00 98.38 134 THR A N 1
ATOM 992 C CA . THR A 1 134 ? -0.021 -6.426 -5.395 1.00 98.38 134 THR A CA 1
ATOM 993 C C . THR A 1 134 ? 0.053 -6.972 -3.970 1.00 98.38 134 THR A C 1
ATOM 995 O O . THR A 1 134 ? 0.917 -7.791 -3.652 1.00 98.38 134 THR A O 1
ATOM 998 N N . GLY A 1 135 ? -0.845 -6.517 -3.106 1.00 98.50 135 GLY A N 1
ATOM 999 C CA . GLY A 1 135 ? -0.974 -7.001 -1.738 1.00 98.50 135 GLY A CA 1
ATOM 1000 C C . GLY A 1 135 ? -2.341 -6.672 -1.148 1.00 98.50 135 GLY A C 1
ATOM 1001 O O . GLY A 1 135 ? -3.150 -5.987 -1.783 1.00 98.50 135 GLY A O 1
ATOM 1002 N N . THR A 1 136 ? -2.623 -7.176 0.055 1.00 98.62 136 THR A N 1
ATOM 1003 C CA . THR A 1 136 ? -3.926 -6.985 0.708 1.00 98.62 136 THR A CA 1
ATOM 1004 C C . THR A 1 136 ? -3.820 -6.289 2.062 1.00 98.62 136 THR A C 1
ATOM 1006 O O . THR A 1 136 ? -3.018 -6.646 2.926 1.00 98.62 136 THR A O 1
ATOM 1009 N N . LEU A 1 137 ? -4.659 -5.273 2.267 1.00 98.50 137 LEU A N 1
ATOM 1010 C CA . LEU A 1 137 ? -4.920 -4.680 3.573 1.00 98.50 137 LEU A CA 1
ATOM 1011 C C . LEU A 1 137 ? -6.147 -5.372 4.173 1.00 98.50 137 LEU A C 1
ATOM 1013 O O . LEU A 1 137 ? -7.280 -5.124 3.763 1.00 98.50 137 LEU A O 1
ATOM 1017 N N . ILE A 1 138 ? -5.907 -6.237 5.154 1.00 98.69 138 ILE A N 1
ATOM 1018 C CA . ILE A 1 138 ? -6.928 -6.973 5.898 1.00 98.69 138 ILE A CA 1
ATOM 1019 C C . ILE A 1 138 ? -7.274 -6.169 7.153 1.00 98.69 138 ILE A C 1
ATOM 1021 O O . ILE A 1 138 ? -6.460 -6.052 8.074 1.00 98.69 138 ILE A O 1
ATOM 1025 N N . VAL A 1 139 ? -8.491 -5.638 7.209 1.00 98.44 139 VAL A N 1
ATOM 1026 C CA . VAL A 1 139 ? -9.022 -4.894 8.355 1.00 98.44 139 VAL A CA 1
ATOM 1027 C C . VAL A 1 139 ? -10.011 -5.775 9.117 1.00 98.44 139 VAL A C 1
ATOM 1029 O O . VAL A 1 139 ? -10.986 -6.256 8.539 1.00 98.44 139 VAL A O 1
ATOM 1032 N N . LYS A 1 140 ? -9.756 -5.977 10.412 1.00 96.88 140 LYS A N 1
ATOM 1033 C CA . LYS A 1 140 ? -10.563 -6.801 11.329 1.00 96.88 140 LYS A CA 1
ATOM 1034 C C . LYS A 1 140 ? -11.372 -5.969 12.318 1.00 96.88 140 LYS A C 1
ATOM 1036 O O . LYS A 1 140 ? -10.830 -4.949 12.798 1.00 96.88 140 LYS A O 1
#

Secondary structure (DSSP, 8-state):
-------------------------PPP--S-EEEEEEEETTEEESSEEEE-TT-EEEEEEEE-SSS-EEEEESS--EEEEEEE-B----TT---SEEEEE-TT-EEEEEEEE-S-EEEEEE--STTTTTTT-EEEEEE-

Foldseek 3Di:
DDDDDDDDDDDDDDPPPPPPPDDPPPPPDPDAAEDEWEDEQQEIVVQEDEDEAFGKHKYKYFYQYDAKWKKFFADFQKDWDDWFADDDCPVPDHTPDMHMHGHRGMIITIIGGHDFDKTKIATPPPCSVVSPRIGIYGYD

pLDDT: mean 86.57, std 17.38, range [37.56, 98.69]

Radius of gyration: 27.62 Å; Cα contacts (8 Å, |Δi|>4): 298; chains: 1; bounding box: 50×30×93 Å

Nearest PDB structures (foldseek):
  3zx1-assembly1_A  TM=7.375E-01  e=3.707E-07  Campylobacter jejuni subsp. jejuni
  2dv6-assembly1_D  TM=7.320E-01  e=1.758E-06  Hyphomicrobium denitrificans
  6the-assembly1_A  TM=7.317E-01  e=5.238E-07  Bradyrhizobium sp. ORS 375
  6tfd-assembly1_A  TM=7.050E-01  e=3.719E-06  Hyphomicrobium denitrificans 1NES1
  5zl1-assembly1_A  TM=6.727E-01  e=1.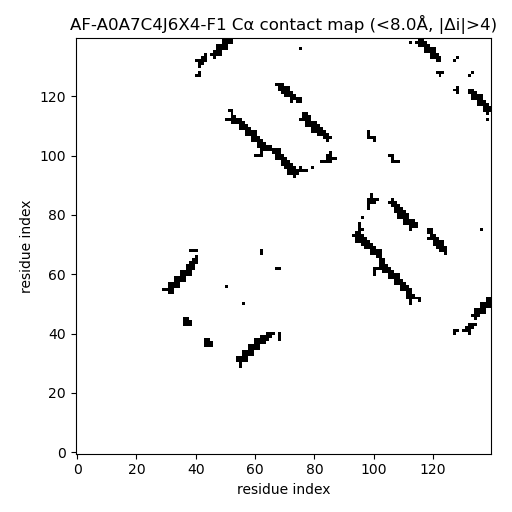972E-06  Candidatus Jettenia caeni

Mean predicted aligned error: 10.77 Å

Solvent-accessible surface area (backbone atoms only — not comparable to full-atom values): 8207 Å² total; per-residue (Å²): 137,86,84,89,87,87,87,81,93,78,83,87,81,86,79,80,80,78,78,80,84,80,76,85,75,69,76,79,72,86,69,52,51,74,42,74,35,39,34,41,84,41,41,43,44,62,40,65,47,82,50,44,49,70,40,49,31,35,39,35,40,33,24,76,27,88,55,69,48,40,45,36,22,69,73,52,52,56,47,76,76,47,76,48,53,52,87,76,91,61,87,84,66,83,61,64,42,74,45,27,21,45,50,68,36,67,23,39,42,30,34,27,34,72,50,63,47,76,26,63,33,32,28,80,55,90,62,23,43,83,66,50,12,44,34,37,44,36,29,80

Sequence (140 aa):
MLRLTSRWLALALVVAFTLAACGGSAPSSTEPKTITLALNEFQFQPADITVNVGQPVKLVLKNTGTVLHDFVSTDAMVTVIEEHGAEHEMGGMHTTMHAAVDAGQQSTLEFKATQAGTYTFYCTIAGHKEAGMTGTLIVK